Protein AF-A0A0A9WC29-F1 (afdb_monomer_lite)

Organism: Lygus hesperus (NCBI:txid30085)

Sequence (116 aa):
SIRNLNIHKHSVTQAKSVINTEKRNSWHDLCKSVTTSPNQSDVPSAWNLLKTINGSNTKNSSFIKPELYPEICKEVLVKLTKPSTPLSLPASNSAPDRPFSHSELENTLNKRKKDT

Structure (mmCIF, N/CA/C/O backbone):
data_AF-A0A0A9WC29-F1
#
_entry.id   AF-A0A0A9WC29-F1
#
loop_
_atom_site.group_PDB
_atom_site.id
_atom_site.type_symbol
_atom_site.label_atom_id
_atom_site.label_alt_id
_atom_site.label_comp_id
_atom_site.label_asym_id
_atom_site.label_entity_id
_atom_site.label_seq_id
_atom_site.pdbx_PDB_ins_code
_atom_site.Cartn_x
_atom_site.Cartn_y
_atom_site.Cartn_z
_atom_site.occupancy
_atom_site.B_iso_or_equiv
_atom_site.auth_seq_id
_atom_site.auth_comp_id
_atom_site.auth_asym_id
_atom_site.auth_atom_id
_atom_site.pdbx_PDB_model_num
ATOM 1 N N . SER A 1 1 ? -22.762 12.869 33.988 1.00 67.19 1 SER A N 1
ATOM 2 C CA . SER A 1 1 ? -22.062 11.726 34.615 1.00 67.19 1 SER A CA 1
ATOM 3 C C . SER A 1 1 ? -20.711 11.516 33.943 1.00 67.19 1 SER A C 1
ATOM 5 O O . SER A 1 1 ? -20.672 11.381 32.724 1.00 67.19 1 SER A O 1
ATOM 7 N N . ILE A 1 2 ? -19.617 11.493 34.716 1.00 77.06 2 ILE A N 1
ATOM 8 C CA . ILE A 1 2 ? -18.228 11.308 34.234 1.00 77.06 2 ILE A CA 1
ATOM 9 C C . ILE A 1 2 ? -18.065 9.986 33.458 1.00 77.06 2 ILE A C 1
ATOM 11 O O . ILE A 1 2 ? -17.319 9.912 32.483 1.00 77.06 2 ILE A O 1
ATOM 15 N N . ARG A 1 3 ? -18.842 8.960 33.826 1.00 76.12 3 ARG A N 1
ATOM 16 C CA . ARG A 1 3 ? -18.838 7.638 33.186 1.00 76.12 3 ARG A CA 1
ATOM 17 C C . ARG A 1 3 ? -19.216 7.692 31.700 1.00 76.12 3 ARG A C 1
ATOM 19 O O . ARG A 1 3 ? -18.520 7.102 30.881 1.00 76.12 3 ARG A O 1
ATOM 26 N N . ASN A 1 4 ? -20.249 8.456 31.341 1.00 77.56 4 ASN A N 1
ATOM 27 C CA . ASN A 1 4 ? -20.692 8.600 29.946 1.00 77.56 4 ASN A CA 1
ATOM 28 C C . ASN A 1 4 ? -19.647 9.326 29.086 1.00 77.56 4 ASN A C 1
ATOM 30 O O . ASN A 1 4 ? -19.470 9.010 27.913 1.00 77.56 4 ASN A O 1
ATOM 34 N N . LEU A 1 5 ? -18.913 10.263 29.691 1.00 79.50 5 LEU A N 1
ATOM 35 C CA . LEU A 1 5 ? -17.870 11.029 29.015 1.00 79.50 5 LEU A CA 1
ATOM 36 C C . LEU A 1 5 ? -16.636 10.161 28.712 1.00 79.50 5 LEU A C 1
ATOM 38 O O . LEU A 1 5 ? -16.057 10.260 27.632 1.00 79.50 5 LEU A O 1
ATOM 42 N N . ASN A 1 6 ? -16.274 9.260 29.630 1.00 80.50 6 ASN A N 1
ATOM 43 C CA . ASN A 1 6 ? -15.191 8.295 29.421 1.00 80.50 6 ASN A CA 1
ATOM 44 C C . ASN A 1 6 ? -15.551 7.225 28.382 1.00 80.50 6 ASN A C 1
ATOM 46 O O . ASN A 1 6 ? -14.719 6.910 27.534 1.00 80.50 6 ASN A O 1
ATOM 50 N N . ILE A 1 7 ? -16.792 6.723 28.391 1.00 83.12 7 ILE A N 1
ATOM 51 C CA . ILE A 1 7 ? -17.282 5.790 27.361 1.00 83.12 7 ILE A CA 1
ATOM 52 C C . ILE A 1 7 ? -17.168 6.434 25.974 1.00 83.12 7 ILE A C 1
ATOM 54 O O . ILE A 1 7 ? -16.583 5.846 25.068 1.00 83.12 7 ILE A O 1
ATOM 58 N N . HIS A 1 8 ? -17.626 7.680 25.827 1.00 82.12 8 HIS A N 1
ATOM 59 C CA . HIS A 1 8 ? -17.560 8.384 24.549 1.00 82.12 8 HIS A CA 1
ATOM 60 C C . HIS A 1 8 ? -16.117 8.587 24.051 1.00 82.12 8 HIS A C 1
ATOM 62 O O . HIS A 1 8 ? -15.824 8.331 22.883 1.00 82.12 8 HIS A O 1
ATOM 68 N N . LYS A 1 9 ? -15.181 8.966 24.934 1.00 84.12 9 LYS A N 1
ATOM 69 C CA . LYS A 1 9 ? -13.753 9.095 24.586 1.00 84.12 9 LYS A CA 1
ATOM 70 C C . LYS A 1 9 ? -13.143 7.776 24.099 1.00 84.12 9 LYS A C 1
ATOM 72 O O . LYS A 1 9 ? -12.394 7.775 23.117 1.00 84.12 9 LYS A O 1
ATOM 77 N N . HIS A 1 10 ? -13.474 6.660 24.750 1.00 82.62 10 HIS A N 1
ATOM 78 C CA . HIS A 1 10 ? -13.016 5.336 24.328 1.00 82.62 10 HIS A CA 1
ATOM 79 C C . HIS A 1 10 ? -13.572 4.956 22.953 1.00 82.62 10 HIS A C 1
ATOM 81 O O . HIS A 1 10 ? -12.798 4.567 22.080 1.00 82.62 10 HIS A O 1
ATOM 87 N N . SER A 1 11 ? -14.870 5.162 22.717 1.00 84.81 11 SER A N 1
ATOM 88 C CA . SER A 1 11 ? -15.497 4.898 21.417 1.00 84.81 11 SER A CA 1
ATOM 89 C C . SER A 1 11 ? -14.889 5.736 20.289 1.00 84.81 11 SER A C 1
ATOM 91 O O . SER A 1 11 ? -14.603 5.208 19.218 1.00 84.81 11 SER A O 1
ATOM 93 N N . VAL A 1 12 ? -14.612 7.023 20.527 1.00 89.81 12 VAL A N 1
ATOM 94 C CA . VAL A 1 12 ? -13.955 7.896 19.537 1.00 89.81 12 VAL A CA 1
ATOM 95 C C . VAL A 1 12 ? -12.537 7.417 19.222 1.00 89.81 12 VAL A C 1
ATOM 97 O O . VAL A 1 12 ? -12.118 7.427 18.065 1.00 89.81 12 VAL A O 1
ATOM 100 N N . THR A 1 13 ? -11.792 6.975 20.233 1.00 90.75 13 THR A N 1
ATOM 101 C CA . THR A 1 13 ? -10.429 6.453 20.047 1.00 90.75 13 THR A CA 1
ATOM 102 C C . THR A 1 13 ? -10.441 5.158 19.239 1.00 90.75 13 THR A C 1
ATOM 104 O O . THR A 1 13 ? -9.663 5.006 18.297 1.00 90.75 13 THR A O 1
ATOM 107 N N . GLN A 1 14 ? -11.373 4.257 19.550 1.00 91.38 14 GLN A N 1
ATOM 108 C CA . GLN A 1 14 ? -11.558 3.013 18.813 1.00 91.38 14 GLN A CA 1
ATOM 109 C C . GLN A 1 14 ? -11.953 3.279 17.355 1.00 91.38 14 GLN A C 1
ATOM 111 O O . GLN A 1 14 ? -11.338 2.721 16.450 1.00 91.38 14 GLN A O 1
ATOM 116 N N . ALA A 1 15 ? -12.898 4.192 17.109 1.00 91.06 15 ALA A N 1
ATOM 117 C CA . ALA A 1 15 ? -13.304 4.575 15.758 1.00 91.06 15 ALA A CA 1
ATOM 118 C C . ALA A 1 15 ? -12.130 5.144 14.944 1.00 91.06 15 ALA A C 1
ATOM 120 O O . ALA A 1 15 ? -11.917 4.744 13.802 1.00 91.06 15 ALA A O 1
ATOM 121 N N . LYS A 1 16 ? -11.307 6.017 15.543 1.00 93.12 16 LYS A N 1
ATOM 122 C CA . LYS A 1 16 ? -10.085 6.531 14.898 1.00 93.12 16 LYS A CA 1
ATOM 123 C C . LYS A 1 16 ? -9.105 5.412 14.548 1.00 93.12 16 LYS A C 1
ATOM 125 O O . LYS A 1 16 ? -8.516 5.442 13.471 1.00 93.12 16 LYS A O 1
ATOM 130 N N . SER A 1 17 ? -8.939 4.430 15.433 1.00 93.25 17 SER A N 1
ATOM 131 C CA . SER A 1 17 ? -8.065 3.277 15.190 1.00 93.25 17 SER A CA 1
ATOM 132 C C . SER A 1 17 ? -8.536 2.441 13.996 1.00 93.25 17 SER A C 1
ATOM 134 O O . SER A 1 17 ? -7.735 2.119 13.114 1.00 93.25 17 SER A O 1
ATOM 136 N N . VAL A 1 18 ? -9.841 2.159 13.922 1.00 94.56 18 VAL A N 1
ATOM 137 C CA . VAL A 1 18 ? -10.452 1.433 12.797 1.00 94.56 18 VAL A CA 1
ATOM 138 C C . VAL A 1 18 ? -10.267 2.213 11.499 1.00 94.56 18 VAL A C 1
ATOM 140 O O . VAL A 1 18 ? -9.717 1.675 10.545 1.00 94.56 18 VAL A O 1
ATOM 143 N N . ILE A 1 19 ? -10.612 3.505 11.484 1.00 93.19 19 ILE A N 1
ATOM 144 C CA . ILE A 1 19 ? -10.458 4.366 10.300 1.00 93.19 19 ILE A CA 1
ATOM 145 C C . ILE A 1 19 ? -9.003 4.397 9.820 1.00 93.19 19 ILE A C 1
ATOM 147 O O . ILE A 1 19 ? -8.739 4.285 8.627 1.00 93.19 19 ILE A O 1
ATOM 151 N N . ASN A 1 20 ? -8.042 4.546 10.732 1.00 90.62 20 ASN A N 1
ATOM 152 C CA . ASN A 1 20 ? -6.626 4.582 10.367 1.00 90.62 20 ASN A CA 1
ATOM 153 C C . ASN A 1 20 ? -6.125 3.237 9.839 1.00 90.62 20 ASN A C 1
ATOM 155 O O . ASN A 1 20 ? -5.228 3.207 8.998 1.00 90.62 20 ASN A O 1
ATOM 159 N N . THR A 1 21 ? -6.672 2.136 10.346 1.00 92.12 21 THR A N 1
ATOM 160 C CA . THR A 1 21 ? -6.352 0.793 9.859 1.00 92.12 21 THR A CA 1
ATOM 161 C C . THR A 1 21 ? -6.909 0.590 8.461 1.00 92.12 21 THR A C 1
ATOM 163 O O . THR A 1 21 ? -6.158 0.200 7.575 1.00 92.12 21 THR A O 1
ATOM 166 N N . GLU A 1 22 ? -8.161 0.974 8.229 1.00 94.56 22 GLU A N 1
ATOM 167 C CA . GLU A 1 22 ? -8.783 0.845 6.915 1.00 94.56 22 GLU A CA 1
ATOM 168 C C . GLU A 1 22 ? -8.080 1.709 5.870 1.00 94.56 22 GLU A C 1
ATOM 170 O O . GLU A 1 22 ? -7.712 1.220 4.809 1.00 94.56 22 GLU A O 1
ATOM 175 N N . LYS A 1 23 ? -7.741 2.959 6.214 1.00 89.88 23 LYS A N 1
ATOM 176 C CA . LYS A 1 23 ? -6.923 3.823 5.349 1.00 89.88 23 LYS A CA 1
ATOM 177 C C . LYS A 1 23 ? -5.591 3.179 4.972 1.00 89.88 23 LYS A C 1
ATOM 179 O O . LYS A 1 23 ? -5.186 3.263 3.818 1.00 89.88 23 LYS A O 1
ATOM 184 N N . ARG A 1 24 ? -4.899 2.551 5.932 1.00 88.25 24 ARG A N 1
ATOM 185 C CA . ARG A 1 24 ? -3.635 1.845 5.666 1.00 88.25 24 ARG A CA 1
ATOM 186 C C . ARG A 1 24 ? -3.844 0.655 4.732 1.00 88.25 24 ARG A C 1
ATOM 188 O O . ARG A 1 24 ? -3.056 0.498 3.805 1.00 88.25 24 ARG A O 1
ATOM 195 N N . ASN A 1 25 ? -4.893 -0.133 4.953 1.00 90.75 25 ASN A N 1
ATOM 196 C CA . ASN A 1 25 ? -5.217 -1.290 4.121 1.00 90.75 25 ASN A CA 1
ATOM 197 C C . ASN A 1 25 ? -5.544 -0.863 2.687 1.00 90.75 25 ASN A C 1
ATOM 199 O O . ASN A 1 25 ? -4.889 -1.321 1.757 1.00 90.75 25 ASN A O 1
ATOM 203 N N . SER A 1 26 ? -6.447 0.109 2.512 1.00 90.69 26 SER A N 1
ATOM 204 C CA . SER A 1 26 ? -6.785 0.644 1.189 1.00 90.69 26 SER A CA 1
ATOM 205 C C . SER A 1 26 ? -5.556 1.196 0.462 1.00 90.69 26 SER A C 1
ATOM 207 O O . SER A 1 26 ? -5.421 1.036 -0.749 1.00 90.69 26 SER A O 1
ATOM 209 N N . TRP A 1 27 ? -4.636 1.834 1.194 1.00 86.56 27 TRP A N 1
ATOM 210 C CA . TRP A 1 27 ? -3.417 2.376 0.601 1.00 86.56 27 TRP A CA 1
ATOM 211 C C . TRP A 1 27 ? -2.437 1.296 0.157 1.00 86.56 27 TRP A C 1
ATOM 213 O O . TRP A 1 27 ? -1.855 1.376 -0.923 1.00 86.56 27 TRP A O 1
ATOM 223 N N . HIS A 1 28 ? -2.289 0.255 0.965 1.00 86.56 28 HIS A N 1
ATOM 224 C CA . HIS A 1 28 ? -1.484 -0.904 0.621 1.00 86.56 28 HIS A CA 1
ATOM 225 C C . HIS A 1 28 ? -2.039 -1.653 -0.600 1.00 86.56 28 HIS A C 1
ATOM 227 O O . HIS A 1 28 ? -1.271 -2.019 -1.491 1.00 86.56 28 HIS A O 1
ATOM 233 N N . ASP A 1 29 ? -3.358 -1.825 -0.683 1.00 90.00 29 ASP A N 1
ATOM 234 C CA . ASP A 1 29 ? -4.003 -2.501 -1.811 1.00 90.00 29 ASP A CA 1
ATOM 235 C C . ASP A 1 29 ? -3.882 -1.690 -3.105 1.00 90.00 29 ASP A C 1
ATOM 237 O O . ASP A 1 29 ? -3.566 -2.252 -4.157 1.00 90.00 29 ASP A O 1
ATOM 241 N N . LEU A 1 30 ? -4.003 -0.358 -3.031 1.00 87.69 30 LEU A N 1
ATOM 242 C CA . LEU A 1 30 ? -3.723 0.501 -4.180 1.00 87.69 30 LEU A CA 1
ATOM 243 C C . LEU A 1 30 ? -2.266 0.360 -4.637 1.00 87.69 30 LEU A C 1
ATOM 245 O O . LEU A 1 30 ? -2.020 0.149 -5.822 1.00 87.69 30 LEU A O 1
ATOM 249 N N . CYS A 1 31 ? -1.299 0.423 -3.719 1.00 85.06 31 CYS A N 1
ATOM 250 C CA . CYS A 1 31 ? 0.120 0.272 -4.050 1.00 85.06 31 CYS A CA 1
ATOM 251 C C . CYS A 1 31 ? 0.450 -1.093 -4.682 1.00 85.06 31 CYS A C 1
ATOM 253 O O . CYS A 1 31 ? 1.346 -1.170 -5.516 1.00 85.06 31 CYS A O 1
ATOM 255 N N . LYS A 1 32 ? -0.274 -2.162 -4.329 1.00 85.44 32 LYS A N 1
ATOM 256 C CA . LYS A 1 32 ? -0.143 -3.481 -4.975 1.00 85.44 32 LYS A CA 1
ATOM 257 C C . LYS A 1 32 ? -0.709 -3.524 -6.392 1.00 85.44 32 LYS A C 1
ATOM 259 O O . LYS A 1 32 ? -0.257 -4.330 -7.198 1.00 85.44 32 LYS A O 1
ATOM 264 N N . SER A 1 33 ? -1.710 -2.696 -6.677 1.00 86.75 33 SER A N 1
ATOM 265 C CA . SER A 1 33 ? -2.389 -2.656 -7.977 1.00 86.75 33 SER A CA 1
ATOM 266 C C 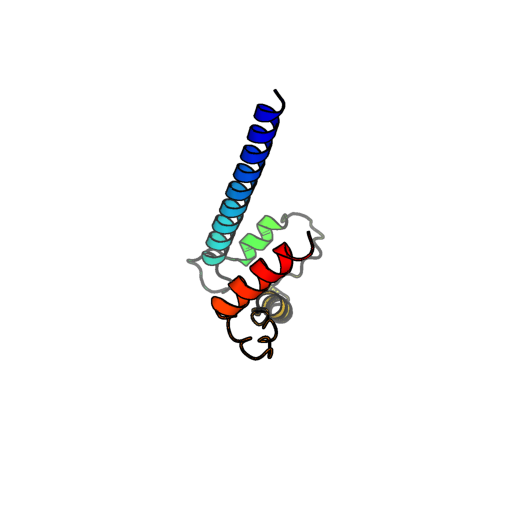. SER A 1 33 ? -1.639 -1.854 -9.046 1.00 86.75 33 SER A C 1
ATOM 268 O O . SER A 1 33 ? -2.012 -1.910 -10.216 1.00 86.75 33 SER A O 1
ATOM 270 N N . VAL A 1 34 ? -0.597 -1.107 -8.662 1.00 86.81 34 VAL A N 1
ATOM 271 C CA . VAL A 1 34 ? 0.178 -0.253 -9.569 1.00 86.81 34 VAL A CA 1
ATOM 272 C C . VAL A 1 34 ? 1.526 -0.875 -9.924 1.00 86.81 34 VAL A C 1
ATOM 274 O O . VAL A 1 34 ? 2.152 -1.550 -9.111 1.00 86.81 34 VAL A O 1
ATOM 277 N N . THR A 1 35 ? 2.009 -0.612 -11.137 1.00 83.38 35 THR A N 1
ATOM 278 C CA . THR A 1 35 ? 3.301 -1.115 -11.626 1.00 83.38 35 THR A CA 1
ATOM 279 C C . THR A 1 35 ? 4.333 0.001 -11.752 1.00 83.38 35 THR A C 1
ATOM 281 O O . THR A 1 35 ? 4.015 1.137 -12.102 1.00 83.38 35 THR A O 1
ATOM 284 N N . THR A 1 36 ? 5.596 -0.319 -11.483 1.00 80.00 36 THR A N 1
ATOM 285 C CA . THR A 1 36 ? 6.743 0.560 -11.769 1.00 80.00 36 THR A CA 1
ATOM 286 C C . THR A 1 36 ? 7.347 0.295 -13.149 1.00 80.00 36 THR A C 1
ATOM 288 O O . THR A 1 36 ? 8.252 1.023 -13.563 1.00 80.00 36 THR A O 1
ATOM 291 N N . SER A 1 37 ? 6.861 -0.732 -13.855 1.00 78.06 37 SER A N 1
ATOM 292 C CA . SER A 1 37 ? 7.410 -1.181 -15.129 1.00 78.06 37 SER A CA 1
ATOM 293 C C . SER A 1 37 ? 6.941 -0.279 -16.279 1.00 78.06 37 SER A C 1
ATOM 295 O O . SER A 1 37 ? 5.735 -0.099 -16.449 1.00 78.06 37 SER A O 1
ATOM 297 N N . PRO A 1 38 ? 7.850 0.267 -17.105 1.00 67.00 38 PRO A N 1
ATOM 298 C CA . PRO A 1 38 ? 7.496 1.236 -18.147 1.00 67.00 38 PRO A CA 1
ATOM 299 C C . PRO A 1 38 ? 6.718 0.632 -19.329 1.00 67.00 38 PRO A C 1
ATOM 301 O O . PRO A 1 38 ? 6.085 1.372 -20.072 1.00 67.00 38 PRO A O 1
ATOM 304 N N . ASN A 1 39 ? 6.739 -0.696 -19.495 1.00 72.25 39 ASN A N 1
ATOM 305 C CA . ASN A 1 39 ? 6.177 -1.383 -20.668 1.00 72.25 39 ASN A CA 1
ATOM 306 C C . ASN A 1 39 ? 4.839 -2.096 -20.397 1.00 72.25 39 ASN A C 1
ATOM 308 O O . ASN A 1 39 ? 4.320 -2.779 -21.277 1.00 72.25 39 ASN A O 1
ATOM 312 N N . GLN A 1 40 ? 4.280 -1.979 -19.190 1.00 72.88 40 GLN A N 1
ATOM 313 C CA . GLN A 1 40 ? 2.966 -2.538 -18.869 1.00 72.88 40 GLN A CA 1
ATOM 314 C C . GLN A 1 40 ? 1.882 -1.483 -19.103 1.00 72.88 40 GLN A C 1
ATOM 316 O O . GLN A 1 40 ? 1.612 -0.657 -18.239 1.00 72.88 40 GLN A O 1
ATOM 321 N N . SER A 1 41 ? 1.270 -1.532 -20.288 1.00 72.06 41 SER A N 1
ATOM 322 C CA . SER A 1 41 ? 0.133 -0.686 -20.686 1.00 72.06 41 SER A CA 1
ATOM 323 C C . SER A 1 41 ? -1.135 -0.980 -19.873 1.00 72.06 41 SER A C 1
ATOM 325 O O . SER A 1 41 ? -1.903 -0.074 -19.562 1.00 72.06 41 SER A O 1
ATOM 327 N N . ASP A 1 42 ? -1.337 -2.243 -19.497 1.00 80.94 42 ASP A N 1
ATOM 328 C CA . ASP A 1 42 ? -2.622 -2.719 -18.965 1.00 80.94 42 ASP A CA 1
ATOM 329 C C . ASP A 1 42 ? -2.760 -2.545 -17.444 1.00 80.94 42 ASP A C 1
ATOM 331 O O . ASP A 1 42 ? -3.785 -2.896 -16.863 1.00 80.94 42 ASP A O 1
ATOM 335 N N . VAL A 1 43 ? -1.727 -2.011 -16.782 1.00 81.75 43 VAL A N 1
ATOM 336 C CA . VAL A 1 43 ? -1.681 -1.827 -15.326 1.00 81.75 43 VAL A CA 1
ATOM 337 C C . VAL A 1 43 ? -1.402 -0.356 -15.007 1.00 81.75 43 VAL A C 1
ATOM 339 O O . VAL A 1 43 ? -0.505 0.238 -15.610 1.00 81.75 43 VAL A O 1
ATOM 342 N N . PRO A 1 44 ? -2.117 0.262 -14.050 1.00 82.38 44 PRO A N 1
ATOM 343 C CA . PRO A 1 44 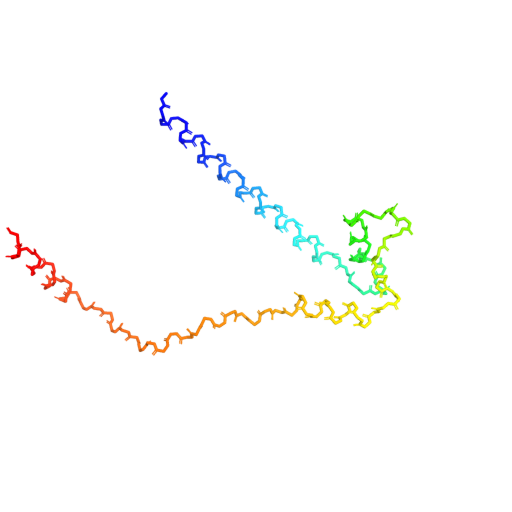? -1.883 1.656 -13.695 1.00 82.38 44 PRO A CA 1
ATOM 344 C C . PRO A 1 44 ? -0.437 1.918 -13.239 1.00 82.38 44 PRO A C 1
ATOM 346 O O . PRO A 1 44 ? 0.135 1.173 -12.444 1.00 82.38 44 PRO A O 1
ATOM 349 N N . SER A 1 45 ? 0.157 3.012 -13.720 1.00 83.75 45 SER A N 1
ATOM 350 C CA . SER A 1 45 ? 1.545 3.376 -13.403 1.00 83.75 45 SER A CA 1
ATOM 351 C C . SER A 1 45 ? 1.686 3.969 -11.997 1.00 83.75 45 SER A C 1
ATOM 353 O O . SER A 1 45 ? 1.068 4.986 -11.663 1.00 83.75 45 SER A O 1
ATOM 355 N N . ALA A 1 46 ? 2.582 3.387 -11.199 1.00 84.69 46 ALA A N 1
ATOM 356 C CA . ALA A 1 46 ? 2.961 3.876 -9.876 1.00 84.69 46 ALA A CA 1
ATOM 357 C C . ALA A 1 46 ? 3.577 5.285 -9.936 1.00 84.69 46 ALA A C 1
ATOM 359 O O . ALA A 1 46 ? 3.390 6.095 -9.028 1.00 84.69 46 ALA A O 1
ATOM 360 N N . TRP A 1 47 ? 4.266 5.611 -11.033 1.00 79.94 47 TRP A N 1
ATOM 361 C CA . TRP A 1 47 ? 4.872 6.927 -11.245 1.00 79.94 47 TRP A CA 1
ATOM 362 C C . TRP A 1 47 ? 3.820 8.019 -11.440 1.00 79.94 47 TRP A C 1
ATOM 364 O O . TRP A 1 47 ? 3.937 9.106 -10.871 1.00 79.94 47 TRP A O 1
ATOM 374 N N . ASN A 1 48 ? 2.747 7.711 -12.173 1.00 78.69 48 ASN A N 1
ATOM 375 C CA . ASN A 1 48 ? 1.620 8.627 -12.337 1.00 78.69 48 ASN A CA 1
ATOM 376 C C . ASN A 1 48 ? 0.881 8.844 -11.013 1.00 78.69 48 ASN A C 1
ATOM 378 O O . ASN A 1 48 ? 0.529 9.977 -10.688 1.00 78.69 48 ASN A O 1
ATOM 382 N N . LEU A 1 49 ? 0.703 7.785 -10.217 1.00 81.88 49 LEU A N 1
ATOM 383 C CA . LEU A 1 49 ? 0.108 7.889 -8.885 1.00 81.88 49 LEU A CA 1
ATOM 384 C C . LEU A 1 49 ? 0.928 8.818 -7.972 1.00 81.88 49 LEU A C 1
ATOM 386 O O . LEU A 1 49 ? 0.370 9.737 -7.371 1.00 81.88 49 LEU A O 1
ATOM 390 N N . LEU A 1 50 ? 2.253 8.637 -7.923 1.00 77.50 50 LEU A N 1
ATOM 391 C CA . LEU A 1 50 ? 3.169 9.503 -7.168 1.00 77.50 50 LEU A CA 1
ATOM 392 C C . LEU A 1 50 ? 3.077 10.967 -7.611 1.00 77.50 50 LEU A C 1
ATOM 394 O O . LEU A 1 50 ? 3.036 11.873 -6.779 1.00 77.50 50 LEU A O 1
ATOM 398 N N . LYS A 1 51 ? 2.998 11.203 -8.922 1.00 71.62 51 LYS A N 1
ATOM 399 C CA . LYS A 1 51 ? 2.852 12.542 -9.495 1.00 71.62 51 LYS A CA 1
ATOM 400 C C . LYS A 1 51 ? 1.543 13.223 -9.069 1.00 71.62 51 LYS A C 1
ATOM 402 O O . LYS A 1 51 ? 1.551 14.422 -8.791 1.00 71.62 51 LYS A O 1
ATOM 407 N N . THR A 1 52 ? 0.442 12.477 -8.981 1.00 75.25 52 THR A N 1
ATOM 408 C CA . THR A 1 52 ? -0.857 12.999 -8.524 1.00 75.25 52 THR A CA 1
ATOM 409 C C . THR A 1 52 ? -0.853 13.332 -7.032 1.00 75.25 52 THR A C 1
ATOM 411 O O . THR A 1 52 ? -1.275 14.425 -6.660 1.00 75.25 52 THR A O 1
ATOM 414 N N . ILE A 1 53 ? -0.335 12.438 -6.179 1.00 74.69 53 ILE A N 1
ATOM 415 C CA . ILE A 1 53 ? -0.272 12.655 -4.719 1.00 74.69 53 ILE A CA 1
ATOM 416 C C . ILE A 1 53 ? 0.559 13.893 -4.381 1.00 74.69 53 ILE A C 1
ATOM 418 O O . ILE A 1 53 ? 0.196 14.673 -3.504 1.00 74.69 53 ILE A O 1
ATOM 422 N N . ASN A 1 54 ? 1.662 14.091 -5.100 1.00 64.19 54 ASN A N 1
ATOM 423 C CA . ASN A 1 54 ? 2.604 15.167 -4.818 1.00 64.19 54 ASN A CA 1
ATOM 424 C C . ASN A 1 54 ? 2.169 16.533 -5.373 1.00 64.19 54 ASN A C 1
ATOM 426 O O . ASN A 1 54 ? 2.926 17.495 -5.266 1.00 64.19 54 ASN A O 1
ATOM 430 N N . GLY A 1 55 ? 0.969 16.645 -5.954 1.00 57.62 55 GLY A N 1
ATOM 431 C CA . GLY A 1 55 ? 0.466 17.905 -6.492 1.00 57.62 55 GLY A CA 1
ATOM 432 C C . GLY A 1 55 ? 1.229 18.327 -7.747 1.00 57.62 55 GLY A C 1
ATOM 433 O O . GLY A 1 55 ? 2.009 19.277 -7.747 1.00 57.62 55 GLY A O 1
ATOM 434 N N . SER A 1 56 ? 1.002 17.623 -8.854 1.00 56.72 56 SER A N 1
ATOM 435 C CA . SER A 1 56 ? 1.509 18.028 -10.166 1.00 56.72 56 SER A CA 1
ATOM 436 C C . SER A 1 56 ? 0.842 19.322 -10.635 1.00 56.72 56 SER A C 1
ATOM 438 O O . SER A 1 56 ? -0.163 19.246 -11.333 1.00 56.72 56 SER A O 1
ATOM 440 N N . ASN A 1 57 ? 1.392 20.486 -10.257 1.00 52.75 57 ASN A N 1
ATOM 441 C CA . ASN A 1 57 ? 1.287 21.750 -11.012 1.00 52.75 57 ASN A CA 1
ATOM 442 C C . ASN A 1 57 ? 2.162 22.911 -10.490 1.00 52.75 57 ASN A C 1
ATOM 444 O O . ASN A 1 57 ? 1.843 24.076 -10.725 1.00 52.75 57 ASN A O 1
ATOM 448 N N . THR A 1 58 ? 3.307 22.660 -9.848 1.00 53.34 58 THR A N 1
ATOM 449 C CA . THR A 1 58 ? 4.303 23.731 -9.672 1.00 53.34 58 THR A CA 1
ATOM 450 C C . THR A 1 58 ? 5.358 23.614 -10.770 1.00 53.34 58 THR A C 1
ATOM 452 O O . THR A 1 58 ? 6.102 22.639 -10.848 1.00 53.34 58 THR A O 1
ATOM 455 N N . LYS A 1 59 ? 5.423 24.618 -11.657 1.00 53.84 59 LYS A N 1
ATOM 456 C CA . LYS A 1 59 ? 6.397 24.710 -12.768 1.00 53.84 59 LYS A CA 1
ATOM 457 C C . LYS A 1 59 ? 7.870 24.626 -12.313 1.00 53.84 59 LYS A C 1
ATOM 459 O O . LYS A 1 59 ? 8.739 24.407 -13.145 1.00 53.84 59 LYS A O 1
ATOM 464 N N . ASN A 1 60 ? 8.115 24.727 -11.004 1.00 53.06 60 ASN A N 1
ATOM 465 C CA . ASN A 1 60 ? 9.420 24.666 -10.345 1.00 53.06 60 ASN A CA 1
ATOM 466 C C . ASN A 1 60 ? 9.491 23.550 -9.289 1.00 53.06 60 ASN A C 1
ATOM 468 O O . ASN A 1 60 ? 10.177 23.695 -8.279 1.00 53.06 60 ASN A O 1
ATOM 472 N N . SER A 1 61 ? 8.736 22.462 -9.460 1.00 54.41 61 SER A N 1
ATOM 473 C CA . SER A 1 61 ? 8.864 21.309 -8.573 1.00 54.41 61 SER A CA 1
ATOM 474 C C . SER A 1 61 ? 10.289 20.757 -8.676 1.00 54.41 61 SER A C 1
ATOM 476 O O . SER A 1 61 ? 10.700 20.301 -9.742 1.00 54.41 61 SER A O 1
ATOM 478 N N . SER A 1 62 ? 11.040 20.785 -7.572 1.00 56.16 62 SER A N 1
ATOM 479 C CA . SER A 1 62 ? 12.385 20.201 -7.415 1.00 56.16 62 SER A CA 1
ATOM 480 C C . SER A 1 62 ? 12.381 18.666 -7.473 1.00 56.16 62 SER A C 1
ATOM 482 O O . SER A 1 62 ? 13.312 18.005 -7.012 1.00 56.16 62 SER A O 1
ATOM 484 N N . PHE A 1 63 ? 11.313 18.081 -8.016 1.00 58.59 63 PHE A N 1
ATOM 485 C CA . PHE A 1 63 ? 11.128 16.652 -8.077 1.00 58.59 63 PHE A CA 1
ATOM 486 C C . PHE A 1 63 ? 12.031 16.054 -9.148 1.00 58.59 63 PHE A C 1
ATOM 488 O O . PHE A 1 63 ? 12.002 16.442 -10.320 1.00 58.59 63 PHE A O 1
ATOM 495 N N . ILE A 1 64 ? 12.821 15.073 -8.726 1.00 60.16 64 ILE A N 1
ATOM 496 C CA . ILE A 1 64 ? 13.628 14.254 -9.619 1.00 60.16 64 ILE A CA 1
ATOM 497 C C . ILE A 1 64 ? 12.657 13.519 -10.541 1.00 60.16 64 ILE A C 1
ATOM 499 O O . ILE A 1 64 ? 11.869 12.695 -10.083 1.00 60.16 64 ILE A O 1
ATOM 503 N N . LYS A 1 65 ? 12.685 13.846 -11.837 1.00 66.56 65 LYS A N 1
ATOM 504 C CA . LYS A 1 65 ? 11.932 13.115 -12.861 1.00 66.56 65 LYS A CA 1
ATOM 505 C C . LYS A 1 65 ? 12.527 11.708 -12.957 1.00 66.56 65 LYS A C 1
ATOM 507 O O . LYS A 1 65 ? 13.664 11.596 -13.421 1.00 66.56 65 LYS A O 1
ATOM 512 N N . PRO A 1 66 ? 11.814 10.649 -12.540 1.00 64.31 66 PRO A N 1
ATOM 513 C CA . PRO A 1 66 ? 12.389 9.307 -12.495 1.00 64.31 66 PRO A CA 1
ATOM 514 C C . PRO A 1 66 ? 12.801 8.803 -13.877 1.00 64.31 66 PRO A C 1
ATOM 516 O O . PRO A 1 66 ? 13.778 8.073 -13.989 1.00 64.31 66 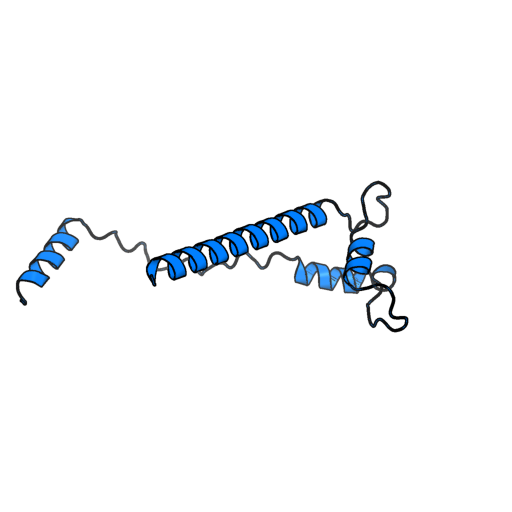PRO A O 1
ATOM 519 N N . GLU A 1 67 ? 12.120 9.265 -14.933 1.00 65.56 67 GLU A N 1
ATOM 520 C CA . GLU A 1 67 ? 12.489 8.965 -16.322 1.00 65.56 67 GLU A CA 1
ATOM 521 C C . GLU A 1 67 ? 13.862 9.538 -16.705 1.00 65.56 67 GLU A C 1
ATOM 523 O O . GLU A 1 67 ? 14.561 8.959 -17.530 1.00 65.56 67 GLU A O 1
ATOM 528 N N . LEU A 1 68 ? 14.260 10.668 -16.109 1.00 66.38 68 LEU A N 1
ATOM 529 C CA . LEU A 1 68 ? 15.553 11.308 -16.370 1.00 66.38 68 LEU A CA 1
ATOM 530 C C . LEU A 1 68 ? 16.677 10.750 -15.490 1.00 66.38 68 LEU A C 1
ATOM 532 O O . LEU A 1 68 ? 17.845 10.888 -15.841 1.00 66.38 68 LEU A O 1
ATOM 536 N N . TYR A 1 69 ? 16.337 10.129 -14.356 1.00 71.25 69 TYR A N 1
ATOM 537 C CA . TYR A 1 69 ? 17.303 9.621 -13.377 1.00 71.25 69 TYR A CA 1
ATOM 538 C C . TYR A 1 69 ? 16.918 8.231 -12.840 1.00 71.25 69 TYR A C 1
ATOM 540 O O . TYR A 1 69 ? 16.784 8.054 -11.622 1.00 71.25 69 TYR A O 1
ATOM 548 N N . PRO A 1 70 ? 16.755 7.223 -13.717 1.00 68.44 70 PRO A N 1
ATOM 549 C CA . PRO A 1 70 ? 16.237 5.915 -13.327 1.00 68.44 70 PRO A CA 1
ATOM 550 C C . PRO A 1 70 ? 17.124 5.215 -12.292 1.00 68.44 70 PRO A C 1
ATOM 552 O O . PRO A 1 70 ? 16.600 4.642 -11.341 1.00 68.44 70 PRO A O 1
ATOM 555 N N . GLU A 1 71 ? 18.452 5.319 -12.406 1.00 75.38 71 GLU A N 1
ATOM 556 C CA . GLU A 1 71 ? 19.383 4.658 -11.479 1.00 75.38 71 GLU A CA 1
ATOM 557 C C . GLU A 1 71 ? 19.364 5.271 -10.071 1.00 75.38 71 GLU A C 1
ATOM 559 O O . GLU A 1 71 ? 19.333 4.539 -9.084 1.00 75.38 71 GLU A O 1
ATOM 564 N N . ILE A 1 72 ? 19.289 6.602 -9.954 1.00 74.19 72 ILE A N 1
ATOM 565 C CA . ILE A 1 72 ? 19.207 7.292 -8.653 1.00 74.19 72 ILE A CA 1
ATOM 566 C C . ILE A 1 72 ? 17.868 6.978 -7.983 1.00 74.19 72 ILE A C 1
ATOM 568 O O . ILE A 1 72 ? 17.815 6.642 -6.798 1.00 74.19 72 ILE A O 1
ATOM 572 N N . CYS A 1 73 ? 16.771 7.044 -8.743 1.00 71.88 73 CYS A N 1
ATOM 573 C CA . CYS A 1 73 ? 15.451 6.694 -8.232 1.00 71.88 73 CYS A CA 1
ATOM 574 C C . CYS A 1 73 ? 15.390 5.225 -7.808 1.00 71.88 73 CYS A C 1
ATOM 576 O O . CYS A 1 73 ? 14.837 4.933 -6.751 1.00 71.88 73 CYS A O 1
ATOM 578 N N . LYS A 1 74 ? 16.000 4.315 -8.576 1.00 69.81 74 LYS A N 1
ATOM 579 C CA . LYS A 1 74 ? 16.123 2.895 -8.235 1.00 69.81 74 LYS A CA 1
ATOM 580 C C . LYS A 1 74 ? 16.940 2.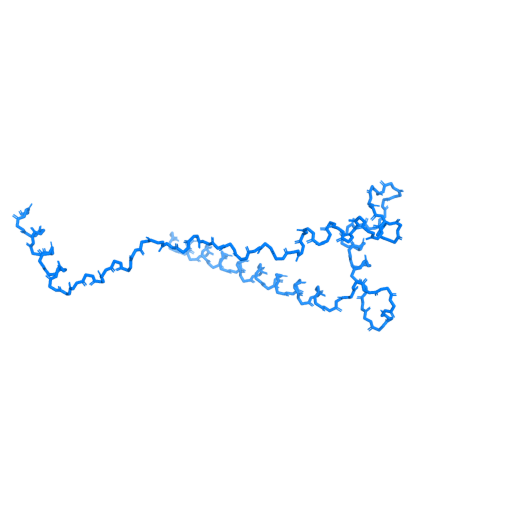690 -6.965 1.00 69.81 74 LYS A C 1
ATOM 582 O O . LY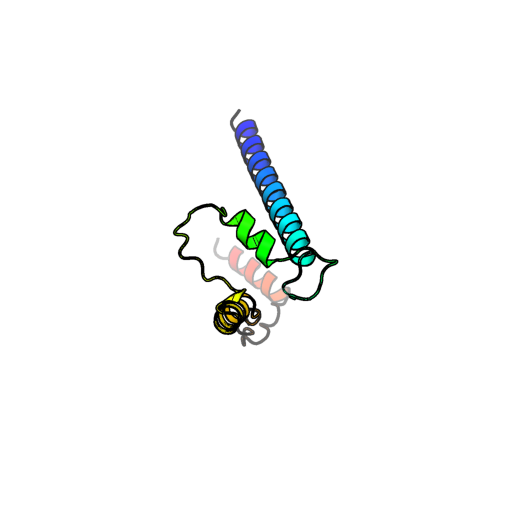S A 1 74 ? 16.521 1.911 -6.120 1.00 69.81 74 LYS A O 1
ATOM 587 N N . GLU A 1 75 ? 18.053 3.396 -6.782 1.00 69.88 75 GLU A N 1
ATOM 588 C CA . GLU A 1 75 ? 18.860 3.309 -5.561 1.00 69.88 75 GLU A CA 1
ATOM 589 C C . GLU A 1 75 ? 18.077 3.780 -4.326 1.00 69.88 75 GLU A C 1
ATOM 591 O O . GLU A 1 75 ? 18.076 3.106 -3.295 1.00 69.88 75 GLU A O 1
ATOM 596 N N . VAL A 1 76 ? 17.370 4.907 -4.433 1.00 73.12 76 VAL A N 1
ATOM 597 C CA . VAL A 1 76 ? 16.526 5.441 -3.355 1.00 73.12 76 VAL A CA 1
ATOM 598 C C . VAL A 1 76 ? 15.366 4.497 -3.049 1.00 73.12 76 VAL A C 1
ATOM 600 O O . VAL A 1 76 ? 15.144 4.178 -1.883 1.00 73.12 76 VAL A O 1
ATOM 603 N N . LEU A 1 77 ? 14.670 3.994 -4.073 1.00 67.44 77 LEU A N 1
ATOM 604 C CA . LEU A 1 77 ? 13.626 2.982 -3.912 1.00 67.44 77 LEU A CA 1
ATOM 605 C C . LEU A 1 77 ? 14.186 1.743 -3.227 1.00 67.44 77 LEU A C 1
ATOM 607 O O . LEU A 1 77 ? 13.655 1.355 -2.203 1.00 67.44 77 LEU A O 1
ATOM 611 N N . VAL A 1 78 ? 15.306 1.189 -3.690 1.00 68.50 78 VAL A N 1
ATOM 612 C CA . VAL A 1 78 ? 15.955 0.034 -3.054 1.00 68.50 78 VAL A CA 1
ATOM 613 C C . VAL A 1 78 ? 16.343 0.331 -1.605 1.00 68.50 78 VAL A C 1
ATOM 615 O O . VAL A 1 78 ? 16.216 -0.552 -0.769 1.00 68.50 78 VAL A O 1
ATOM 618 N N . LYS A 1 79 ? 16.791 1.541 -1.258 1.00 70.00 79 LYS A N 1
ATOM 619 C CA . LYS A 1 79 ? 17.078 1.908 0.141 1.00 70.00 79 LYS A CA 1
ATOM 620 C C . LYS A 1 79 ? 15.814 1.995 1.000 1.00 70.00 79 LYS A C 1
ATOM 622 O O . LYS A 1 79 ? 15.860 1.597 2.158 1.00 70.00 79 LYS A O 1
ATOM 627 N N . LEU A 1 80 ? 14.710 2.497 0.448 1.00 63.28 80 LEU A N 1
ATOM 628 C CA . LEU A 1 80 ? 13.433 2.668 1.152 1.00 63.28 80 LEU A CA 1
ATOM 629 C C . LEU A 1 80 ? 12.606 1.376 1.230 1.00 63.28 80 LEU A C 1
ATOM 631 O O . LEU A 1 80 ? 11.874 1.176 2.194 1.00 63.28 80 LEU A O 1
ATOM 635 N N . THR A 1 81 ? 12.695 0.526 0.205 1.00 60.28 81 THR A N 1
ATOM 636 C CA . THR A 1 81 ? 11.909 -0.704 0.042 1.00 60.28 81 THR A CA 1
ATOM 637 C C . THR A 1 81 ? 12.714 -1.962 0.291 1.00 60.28 81 THR A C 1
ATOM 639 O O . THR A 1 81 ? 12.124 -3.044 0.309 1.00 60.28 81 THR A O 1
ATOM 642 N N . LYS A 1 82 ? 14.042 -1.875 0.479 1.00 53.38 82 LYS A N 1
ATOM 643 C CA . LYS A 1 82 ? 14.756 -2.972 1.129 1.00 53.38 82 LYS A CA 1
ATOM 644 C C . LYS A 1 82 ? 13.987 -3.232 2.415 1.00 53.38 82 LYS A C 1
ATOM 646 O O . LYS A 1 82 ? 13.772 -2.280 3.169 1.00 53.38 82 LYS A O 1
ATOM 651 N N . PRO A 1 83 ? 13.550 -4.477 2.661 1.00 50.62 83 PRO A N 1
ATOM 652 C CA . PRO A 1 83 ? 13.084 -4.807 3.983 1.00 50.62 83 PRO A CA 1
ATOM 653 C C . PRO A 1 83 ? 14.227 -4.381 4.891 1.00 50.62 83 PRO A C 1
ATOM 655 O O . PRO A 1 83 ? 15.343 -4.888 4.742 1.00 50.62 83 PRO A O 1
ATOM 658 N N . SER A 1 84 ? 13.980 -3.408 5.776 1.00 52.91 84 SER A N 1
ATOM 659 C CA . SER A 1 84 ? 14.730 -3.355 7.020 1.00 52.91 84 SER A CA 1
ATOM 660 C C . SER A 1 84 ? 14.739 -4.798 7.462 1.00 52.91 84 SER A C 1
ATOM 662 O O . SER A 1 84 ? 13.659 -5.358 7.674 1.00 52.91 84 SER A O 1
ATOM 664 N N . THR A 1 85 ? 15.920 -5.423 7.426 1.00 52.59 85 THR A N 1
ATOM 665 C CA . THR A 1 85 ? 16.164 -6.756 7.974 1.00 52.59 85 THR A CA 1
ATOM 666 C C . THR A 1 85 ? 15.231 -6.871 9.161 1.00 52.59 85 THR A C 1
ATOM 668 O O . THR A 1 85 ? 15.313 -5.954 9.991 1.00 52.59 85 THR A O 1
ATOM 671 N N . PRO A 1 86 ? 14.281 -7.836 9.184 1.00 49.34 86 PRO A N 1
ATOM 672 C CA . PRO A 1 86 ? 13.314 -7.921 10.270 1.00 49.34 86 PRO A CA 1
ATOM 673 C C . PRO A 1 86 ? 14.133 -7.749 11.523 1.00 49.34 86 PRO A C 1
ATOM 675 O O . PRO A 1 86 ? 15.119 -8.481 11.661 1.00 49.34 86 PRO A O 1
ATOM 678 N N . LEU A 1 87 ? 13.847 -6.672 12.273 1.00 44.56 87 LEU A N 1
ATOM 679 C CA . LEU A 1 87 ? 14.685 -6.222 13.370 1.00 44.56 87 LEU A CA 1
ATOM 680 C C . LEU A 1 87 ? 14.912 -7.478 14.187 1.00 44.56 87 LEU A C 1
ATOM 682 O O . LEU A 1 87 ? 13.975 -7.992 14.799 1.00 44.56 87 LEU A O 1
ATOM 686 N N . SER A 1 88 ? 16.104 -8.054 14.055 1.00 44.69 88 SER A N 1
ATOM 687 C CA . SER A 1 88 ? 16.451 -9.237 14.800 1.00 44.69 88 SER A CA 1
ATOM 688 C C . SER A 1 88 ? 16.671 -8.628 16.156 1.00 44.69 88 SER A C 1
ATOM 690 O O . SER A 1 88 ? 17.760 -8.149 16.460 1.00 44.69 88 SER A O 1
ATOM 692 N N . LEU A 1 89 ? 15.574 -8.516 16.915 1.00 46.50 89 LEU A N 1
ATOM 693 C CA . LEU A 1 89 ? 15.642 -8.448 18.355 1.00 46.50 89 LEU A CA 1
ATOM 694 C C . LEU A 1 89 ? 16.708 -9.482 18.678 1.00 46.50 89 LEU A C 1
ATOM 696 O O . LEU A 1 89 ? 16.548 -10.618 18.206 1.00 46.50 89 LEU A O 1
ATOM 700 N N . PRO A 1 90 ? 17.835 -9.087 19.298 1.00 41.62 90 PRO A N 1
ATOM 701 C CA . PRO A 1 90 ? 18.862 -10.051 19.630 1.00 41.62 90 PRO A CA 1
ATOM 702 C C . PRO A 1 90 ? 18.111 -11.203 20.269 1.00 41.62 90 PRO A C 1
ATOM 704 O O . PRO A 1 90 ? 17.348 -10.972 21.212 1.00 41.62 90 PRO A O 1
ATOM 707 N N . ALA A 1 91 ? 18.197 -12.392 19.660 1.00 43.94 91 ALA A N 1
ATOM 708 C CA . ALA A 1 91 ? 17.687 -13.588 20.293 1.00 43.94 91 ALA A CA 1
ATOM 709 C C . ALA A 1 91 ? 18.293 -13.519 21.683 1.00 43.94 91 ALA A C 1
ATOM 711 O O . ALA A 1 91 ? 19.520 -13.445 21.805 1.00 43.94 91 ALA A O 1
ATOM 712 N N . SER A 1 92 ? 17.437 -13.315 22.684 1.00 39.84 92 SER A N 1
ATOM 713 C CA . SER A 1 92 ? 17.890 -13.139 24.045 1.00 39.84 92 SER A CA 1
ATOM 714 C C . SER A 1 92 ? 18.629 -14.423 24.354 1.00 39.84 92 SER A C 1
ATOM 716 O O . SER A 1 92 ? 18.008 -15.444 24.618 1.00 39.84 92 SER A O 1
ATOM 718 N N . ASN A 1 93 ? 19.957 -14.380 24.289 1.00 47.00 93 ASN A N 1
ATOM 719 C CA . ASN A 1 93 ? 20.840 -15.416 24.799 1.00 47.00 93 ASN A CA 1
ATOM 720 C C . ASN A 1 93 ? 20.812 -15.394 26.339 1.00 47.00 93 ASN A C 1
ATOM 722 O O . ASN A 1 93 ? 21.803 -15.701 26.990 1.00 47.00 93 ASN A O 1
ATOM 726 N N . SER A 1 94 ? 19.681 -15.031 26.949 1.00 51.00 94 SER A N 1
ATOM 727 C CA . SER A 1 94 ? 19.305 -15.625 28.214 1.00 51.00 94 SER A CA 1
ATOM 728 C C . SER A 1 94 ? 18.920 -17.057 27.874 1.00 51.00 94 SER A C 1
ATOM 730 O O . SER A 1 94 ? 17.963 -17.279 27.129 1.00 51.00 94 SER A O 1
ATOM 732 N N . ALA A 1 95 ? 19.676 -18.019 28.400 1.00 58.03 95 ALA A N 1
ATOM 733 C CA . ALA A 1 95 ? 19.220 -19.396 28.543 1.00 58.03 95 ALA A CA 1
ATOM 734 C C . ALA A 1 95 ? 17.713 -19.419 28.867 1.00 58.03 95 ALA A C 1
ATOM 736 O O . ALA A 1 95 ? 17.243 -18.477 29.512 1.00 58.03 95 ALA A O 1
ATOM 737 N N . PRO A 1 96 ? 16.937 -20.432 28.439 1.00 47.03 96 PRO A N 1
ATOM 738 C CA . PRO A 1 96 ? 15.560 -20.526 28.890 1.00 47.03 96 PRO A CA 1
ATOM 739 C C . PRO A 1 96 ? 15.615 -20.576 30.415 1.00 47.03 96 PRO A C 1
ATOM 741 O O . PRO A 1 96 ? 16.024 -21.592 30.979 1.00 47.03 96 PRO A O 1
ATOM 744 N N . ASP A 1 97 ? 15.292 -19.456 31.068 1.00 57.19 97 ASP A N 1
ATOM 745 C CA . 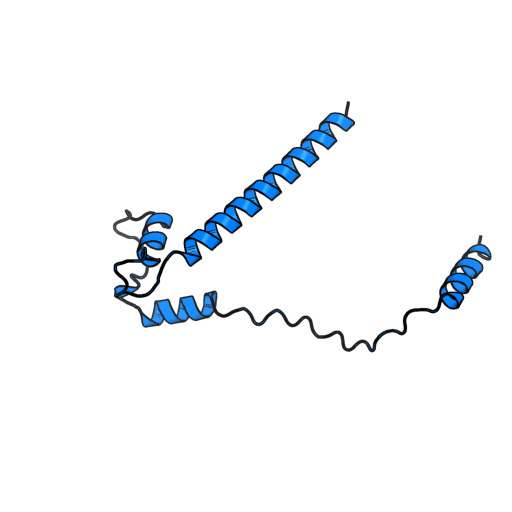ASP A 1 97 ? 15.087 -19.420 32.502 1.00 57.19 97 ASP A CA 1
ATOM 746 C C . ASP A 1 97 ? 14.026 -20.478 32.722 1.00 57.19 97 ASP A C 1
ATOM 748 O O . ASP A 1 97 ? 12.899 -20.373 32.224 1.00 57.19 97 ASP A O 1
ATOM 752 N N . ARG A 1 98 ? 14.459 -21.582 33.336 1.00 63.00 98 ARG A N 1
ATOM 753 C CA . ARG A 1 98 ? 13.609 -22.715 33.662 1.00 63.00 98 ARG A CA 1
ATOM 754 C C . ARG A 1 98 ? 12.323 -22.121 34.233 1.00 63.00 98 ARG A C 1
ATOM 756 O O . ARG A 1 98 ? 12.422 -21.361 35.199 1.00 63.00 98 ARG A O 1
ATOM 763 N N . PRO A 1 99 ? 11.144 -22.416 33.657 1.00 68.00 99 PRO A N 1
ATOM 764 C CA . PRO A 1 99 ? 9.908 -21.909 34.219 1.00 68.00 99 PRO A CA 1
ATOM 765 C C . PRO A 1 99 ? 9.875 -22.336 35.684 1.00 68.00 99 PRO A C 1
ATOM 767 O O . PRO A 1 99 ? 10.082 -23.514 35.996 1.00 68.00 99 PRO A O 1
ATOM 770 N N . PHE A 1 100 ? 9.715 -21.356 36.571 1.00 65.12 100 PHE A N 1
ATOM 771 C CA . PHE A 1 100 ? 9.615 -21.589 38.004 1.00 65.12 100 PHE A CA 1
ATOM 772 C C . PHE A 1 100 ? 8.566 -22.675 38.245 1.00 65.12 100 PHE A C 1
ATOM 774 O O . PHE A 1 100 ? 7.467 -22.663 37.685 1.00 65.12 100 PHE A O 1
ATOM 781 N N . SER A 1 101 ? 8.940 -23.662 39.044 1.00 76.62 101 SER A N 1
ATOM 782 C CA . SER A 1 101 ? 8.049 -24.752 39.406 1.00 76.62 101 SER A CA 1
ATOM 783 C C . SER A 1 101 ? 6.926 -24.239 40.308 1.00 76.62 101 SER A C 1
ATOM 785 O O . SER A 1 101 ? 7.083 -23.261 41.042 1.00 76.62 101 SER A O 1
ATOM 787 N N . HIS A 1 102 ? 5.776 -24.913 40.280 1.00 71.62 102 HIS A N 1
ATOM 788 C CA . HIS A 1 102 ? 4.622 -24.541 41.106 1.00 71.62 102 HIS A CA 1
ATOM 789 C C . HIS A 1 102 ? 4.981 -24.452 42.605 1.00 71.62 102 HIS A C 1
ATOM 791 O O . HIS A 1 102 ? 4.502 -23.574 43.318 1.00 71.62 102 HIS A O 1
ATOM 797 N N . SER A 1 103 ? 5.908 -25.295 43.066 1.00 74.62 103 SER A N 1
ATOM 798 C CA . SER A 1 103 ? 6.415 -25.281 44.440 1.00 74.62 103 SER A CA 1
ATOM 799 C C . SER A 1 103 ? 7.272 -24.049 44.775 1.00 74.62 103 SER A C 1
ATOM 801 O O . SER A 1 103 ? 7.277 -23.601 45.922 1.00 74.62 103 SER A O 1
ATOM 803 N N . GLU A 1 104 ? 7.975 -23.449 43.809 1.00 76.44 104 GLU A N 1
ATOM 804 C CA . GLU A 1 104 ? 8.731 -22.200 44.013 1.00 76.44 104 GLU A CA 1
ATOM 805 C C . GLU A 1 104 ? 7.796 -20.991 44.178 1.00 76.44 104 GLU A C 1
ATOM 807 O O . GLU A 1 104 ? 8.054 -20.111 45.009 1.00 76.44 104 GLU A O 1
ATOM 812 N N . LEU A 1 105 ? 6.669 -20.981 43.459 1.00 74.62 105 LEU A N 1
ATOM 813 C CA . LEU A 1 105 ? 5.606 -19.984 43.619 1.00 74.62 105 LEU A CA 1
ATOM 814 C C . LEU A 1 105 ? 4.918 -20.089 44.984 1.00 74.62 105 LEU A C 1
ATOM 816 O O . LEU A 1 105 ? 4.742 -19.082 45.667 1.00 74.62 105 LEU A O 1
ATOM 820 N N . GLU A 1 106 ? 4.571 -21.300 45.419 1.00 77.12 106 GLU A N 1
ATOM 821 C CA . GLU A 1 106 ? 3.939 -21.508 46.727 1.00 77.12 106 GLU A CA 1
ATOM 822 C C . GLU A 1 106 ? 4.870 -21.120 47.882 1.00 77.12 106 GLU A C 1
ATOM 824 O O . GLU A 1 106 ? 4.454 -20.444 48.826 1.00 77.12 106 GLU A O 1
ATOM 829 N N . ASN A 1 107 ? 6.160 -21.455 47.787 1.00 77.56 107 ASN A N 1
ATOM 830 C CA . ASN A 1 107 ? 7.145 -21.083 48.802 1.00 77.56 107 ASN A CA 1
ATOM 831 C C . ASN A 1 107 ? 7.357 -19.566 48.900 1.00 77.56 107 ASN A C 1
ATOM 833 O O . ASN A 1 107 ? 7.523 -19.033 50.000 1.00 77.56 107 ASN A O 1
ATOM 837 N N . THR A 1 108 ? 7.341 -18.850 47.775 1.00 74.75 108 THR A N 1
ATOM 838 C CA . THR A 1 108 ? 7.477 -17.384 47.770 1.00 74.75 108 THR A CA 1
ATOM 839 C C . THR A 1 108 ? 6.219 -16.680 48.279 1.00 74.75 108 THR A C 1
ATOM 841 O O . THR A 1 108 ? 6.333 -15.690 49.005 1.00 74.75 108 THR A O 1
ATOM 844 N N . LEU A 1 109 ? 5.027 -17.206 47.983 1.00 71.19 109 LEU A N 1
ATOM 845 C CA . LEU A 1 109 ? 3.762 -16.723 48.549 1.00 71.19 109 LEU A CA 1
ATOM 846 C C . LEU A 1 109 ? 3.696 -16.918 50.070 1.00 71.19 109 LEU A C 1
ATOM 848 O O . LEU A 1 109 ? 3.308 -15.999 50.792 1.00 71.19 109 LEU A O 1
ATOM 852 N N . ASN A 1 110 ? 4.134 -18.077 50.563 1.00 69.50 110 ASN A N 1
ATOM 853 C CA . ASN A 1 110 ? 4.123 -18.388 51.992 1.00 69.50 110 ASN A CA 1
ATOM 854 C C . ASN A 1 110 ? 5.177 -17.604 52.784 1.00 69.50 110 ASN A C 1
ATOM 856 O O . ASN A 1 110 ? 4.906 -17.201 53.914 1.00 69.50 110 ASN A O 1
ATOM 860 N N . LYS A 1 111 ? 6.346 -17.313 52.194 1.00 65.25 111 LYS A N 1
ATOM 861 C CA . LYS A 1 111 ? 7.336 -16.411 52.809 1.00 65.25 111 LYS A CA 1
ATOM 862 C C . LYS A 1 111 ? 6.780 -15.001 52.996 1.00 65.25 111 LYS A C 1
ATOM 864 O O . LYS A 1 111 ? 6.948 -14.425 54.062 1.00 65.25 111 LYS A O 1
ATOM 869 N N . ARG A 1 112 ? 6.034 -14.485 52.012 1.00 55.53 112 ARG A N 1
ATOM 870 C CA . ARG A 1 112 ? 5.452 -13.134 52.072 1.00 55.53 112 ARG A CA 1
ATOM 871 C C . ARG A 1 112 ? 4.406 -12.962 53.182 1.00 55.53 112 ARG A C 1
ATOM 873 O O . ARG A 1 112 ? 4.195 -11.846 53.633 1.00 55.53 112 ARG A O 1
ATOM 880 N N . LYS A 1 113 ? 3.774 -14.051 53.633 1.00 55.53 113 LYS A N 1
ATOM 881 C CA . LYS A 1 113 ? 2.821 -14.056 54.758 1.00 55.53 113 LYS A CA 1
ATOM 882 C C . LYS A 1 113 ? 3.477 -14.074 56.141 1.00 55.53 113 LYS A C 1
ATOM 884 O O . LYS A 1 113 ? 2.769 -13.882 57.117 1.00 55.53 113 LYS A O 1
ATOM 889 N N . LYS A 1 114 ? 4.778 -14.363 56.239 1.00 54.69 114 LYS A N 1
ATOM 890 C CA . LYS A 1 114 ? 5.494 -14.419 57.523 1.00 54.69 114 LYS A CA 1
ATOM 891 C C . LYS A 1 114 ? 6.086 -13.064 57.933 1.00 54.69 114 LYS A C 1
ATOM 893 O O . LYS A 1 114 ? 6.394 -12.882 59.104 1.00 54.69 114 LYS A O 1
ATOM 898 N N . ASP A 1 115 ? 6.192 -12.135 56.983 1.00 49.97 115 ASP A N 1
ATOM 899 C CA . ASP A 1 115 ? 6.718 -10.778 57.183 1.00 49.97 115 ASP A CA 1
ATOM 900 C C . ASP A 1 115 ? 5.602 -9.712 57.308 1.00 49.97 115 ASP A C 1
ATOM 902 O O . ASP A 1 115 ? 5.861 -8.519 57.158 1.00 49.97 115 ASP A O 1
ATOM 906 N N . THR A 1 116 ? 4.351 -10.126 57.553 1.00 45.00 116 THR A N 1
ATOM 907 C CA . THR A 1 116 ? 3.222 -9.256 57.952 1.00 45.00 116 THR A CA 1
ATOM 908 C C . THR A 1 116 ? 2.603 -9.803 59.228 1.00 45.00 116 THR A C 1
ATOM 910 O O . THR A 1 116 ? 2.196 -8.982 60.075 1.00 45.00 116 THR A O 1
#

Secondary structure (DSSP, 8-state):
-HHHHHHHHHHHHHHHHHHHHHHHHHHHHHHHH-B--TT-TTS-BHHHHHHHHTTTT-TT-----TTT-HHHHHHHHHHHHS-----------S----PPPHHHHHHHHHHHTT--

pLDDT: mean 71.17, std 14.43, range [39.84, 94.56]

Radius of gyration: 27.33 Å; chains: 1; bounding box: 43×50×79 Å

Foldseek 3Di:
DVVVVVVVVVVVVVVVVVVVVVVVVVVVVVVVQADCDPPDPPTHHPLVVVCVVVDPDDPPPPDDPCVVPVPVVVVVCCVVVVPPPPPPPPPPPPDPPPPDDPVNVVVVVVVVVVVD